Protein AF-A0A3C0R8X8-F1 (afdb_monomer)

Solvent-accessible surface area (backbone atoms only — not comparable to full-atom values): 3631 Å² total; per-residue (Å²): 115,66,46,79,73,59,37,66,70,49,43,50,49,50,52,52,52,55,54,58,71,67,46,94,64,85,65,80,61,44,82,39,71,30,89,74,80,77,86,54,86,100,37,54,73,46,65,32,73,68,30,83,83,71,65,131

Foldseek 3Di:
DVCVVQPPVVVVQVVVLVVQVPDPDNDQEAEAEDDDHDDHPPHHYDYDDPVVVVPD

pLDDT: mean 86.66, std 9.29, range [48.75, 93.75]

Radius of gyration: 12.24 Å; Cα contacts (8 Å, |Δi|>4): 50; chains: 1; bounding box: 28×24×31 Å

Secondary structure (DSSP, 8-state):
-HHHHHHHHHHHHHHHHHHHHT-SS--S-EEEESS--PPBTTB-EEEETTGGGT--

Sequence (56 aa):
AEIDQINILQASYKAMHLAIAQLNTQPDLLLIDGNRFKPYPTIPHQCIIKGDGKFA

Mean predicted aligned error: 5.08 Å

Structure (mmCIF, N/CA/C/O backbone):
data_AF-A0A3C0R8X8-F1
#
_entry.id   AF-A0A3C0R8X8-F1
#
loop_
_atom_site.group_PDB
_atom_site.id
_atom_site.type_symbol
_atom_site.label_atom_id
_atom_site.label_alt_id
_atom_site.label_comp_id
_atom_site.label_asym_id
_atom_site.label_entity_id
_atom_site.label_seq_id
_atom_site.pdbx_PDB_ins_code
_atom_site.Cartn_x
_atom_site.Cartn_y
_atom_site.Cartn_z
_atom_site.occupancy
_atom_site.B_iso_or_equiv
_atom_site.auth_seq_id
_atom_site.auth_comp_id
_atom_site.auth_asym_id
_atom_site.auth_atom_id
_atom_site.pdbx_PDB_model_num
ATOM 1 N N . ALA A 1 1 ? 9.479 13.910 9.667 1.00 76.56 1 ALA A N 1
ATOM 2 C CA . ALA A 1 1 ? 8.944 13.767 11.034 1.00 76.56 1 ALA A CA 1
ATOM 3 C C . ALA A 1 1 ? 8.321 12.388 11.245 1.00 76.56 1 ALA A C 1
ATOM 5 O O . ALA A 1 1 ? 8.879 11.616 12.005 1.00 76.56 1 ALA A O 1
ATOM 6 N N . GLU A 1 2 ? 7.216 12.030 10.578 1.00 79.31 2 GLU A N 1
ATOM 7 C CA . GLU A 1 2 ? 6.564 10.727 10.816 1.00 79.31 2 GLU A CA 1
ATOM 8 C C . GLU A 1 2 ? 7.356 9.528 10.266 1.00 79.31 2 GLU A C 1
ATOM 10 O O . GLU A 1 2 ? 7.552 8.547 10.978 1.00 79.31 2 GLU A O 1
ATOM 15 N N . ILE A 1 3 ? 7.877 9.619 9.036 1.00 85.50 3 ILE A N 1
ATOM 16 C CA . ILE A 1 3 ? 8.729 8.575 8.430 1.00 85.50 3 ILE A CA 1
ATOM 17 C C . ILE A 1 3 ? 9.924 8.241 9.336 1.00 85.50 3 ILE A C 1
ATOM 19 O O . ILE A 1 3 ? 10.280 7.074 9.474 1.00 85.50 3 ILE A O 1
ATOM 23 N N . ASP A 1 4 ? 10.499 9.246 9.997 1.00 86.88 4 ASP A N 1
ATOM 24 C CA . ASP A 1 4 ? 11.649 9.082 10.892 1.00 86.88 4 ASP A CA 1
ATOM 25 C C . ASP A 1 4 ? 11.288 8.300 12.169 1.00 86.88 4 ASP A C 1
ATOM 27 O O . ASP A 1 4 ? 12.144 7.646 12.756 1.00 86.88 4 ASP A O 1
ATOM 31 N N . GLN A 1 5 ? 10.016 8.326 12.585 1.00 91.62 5 GLN A N 1
ATOM 32 C CA . GLN A 1 5 ? 9.523 7.632 13.780 1.00 91.62 5 GLN A CA 1
ATOM 33 C C . GLN A 1 5 ? 9.138 6.175 13.507 1.00 91.62 5 GLN A C 1
ATOM 35 O O . GLN A 1 5 ? 9.346 5.317 14.362 1.00 91.62 5 GLN A O 1
ATOM 40 N N . ILE A 1 6 ? 8.559 5.889 12.336 1.00 88.75 6 ILE A N 1
ATOM 41 C CA . ILE A 1 6 ? 8.012 4.558 12.016 1.00 88.75 6 ILE A CA 1
ATOM 42 C C . ILE A 1 6 ? 8.775 3.821 10.916 1.00 88.75 6 ILE A C 1
ATOM 44 O O . ILE A 1 6 ? 8.425 2.686 10.626 1.00 88.75 6 ILE A O 1
ATOM 48 N N . ASN A 1 7 ? 9.836 4.416 10.363 1.00 92.12 7 ASN A N 1
ATOM 49 C CA . ASN A 1 7 ? 10.561 4.014 9.155 1.00 92.12 7 ASN A CA 1
ATOM 50 C C . ASN A 1 7 ? 9.735 4.072 7.858 1.00 92.12 7 ASN A C 1
ATOM 52 O O . ASN A 1 7 ? 8.501 4.089 7.851 1.00 92.12 7 ASN A O 1
ATOM 56 N N . ILE A 1 8 ? 10.449 4.093 6.728 1.00 91.25 8 ILE A N 1
ATOM 57 C CA . ILE A 1 8 ? 9.845 4.267 5.403 1.00 91.25 8 ILE A CA 1
ATOM 58 C C . ILE A 1 8 ? 8.867 3.146 5.039 1.00 91.25 8 ILE A C 1
ATOM 60 O O . ILE A 1 8 ? 7.827 3.419 4.453 1.00 91.25 8 ILE A O 1
ATOM 64 N N . LEU A 1 9 ? 9.132 1.904 5.454 1.00 90.12 9 LEU A N 1
ATOM 65 C CA . LEU A 1 9 ? 8.270 0.766 5.139 1.00 90.12 9 LEU A CA 1
ATOM 66 C C . LEU A 1 9 ? 6.908 0.881 5.836 1.00 90.12 9 LEU A C 1
ATOM 68 O O . LEU A 1 9 ? 5.871 0.639 5.219 1.00 90.12 9 LEU A O 1
ATOM 72 N N . GLN A 1 10 ? 6.888 1.255 7.118 1.00 90.75 10 GLN A N 1
ATOM 73 C CA . GLN A 1 10 ? 5.621 1.431 7.833 1.00 90.75 10 GLN A CA 1
ATOM 74 C C . GLN A 1 10 ? 4.870 2.666 7.350 1.00 90.75 10 GLN A C 1
ATOM 76 O O . GLN A 1 10 ? 3.645 2.619 7.240 1.00 90.75 10 GLN A O 1
ATOM 81 N N . ALA A 1 11 ? 5.592 3.744 7.033 1.00 93.38 11 ALA A N 1
ATOM 82 C CA .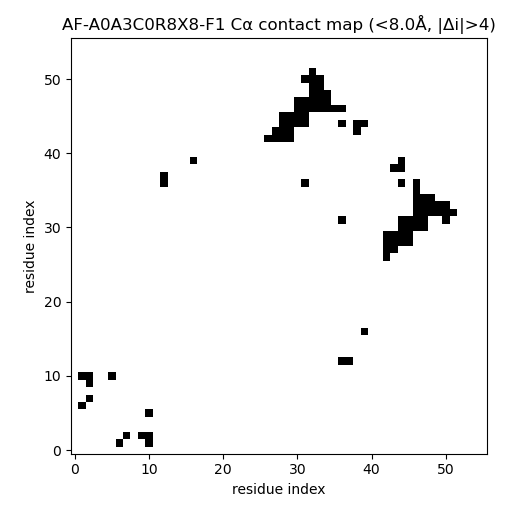 ALA A 1 11 ? 4.992 4.941 6.462 1.00 93.38 11 ALA A CA 1
ATOM 83 C C . ALA A 1 11 ? 4.299 4.639 5.125 1.00 93.38 11 ALA A C 1
ATOM 85 O O . ALA A 1 11 ? 3.167 5.076 4.925 1.00 93.38 11 ALA A O 1
ATOM 86 N N . SER A 1 12 ? 4.907 3.818 4.260 1.00 91.81 12 SER A N 1
ATOM 87 C CA . SER A 1 12 ? 4.280 3.361 3.014 1.00 91.81 12 SER A CA 1
ATOM 88 C C . SER A 1 12 ? 2.981 2.589 3.263 1.00 91.81 12 SER A C 1
ATOM 90 O O . SER A 1 12 ? 1.965 2.907 2.650 1.00 91.81 12 SER A O 1
ATOM 92 N N . TYR A 1 13 ? 2.963 1.628 4.197 1.00 92.25 13 TYR A N 1
ATOM 93 C CA . TYR A 1 13 ? 1.723 0.910 4.529 1.00 92.25 13 TYR A CA 1
ATOM 94 C C . TYR A 1 13 ? 0.645 1.828 5.093 1.00 92.25 13 TYR A C 1
ATOM 96 O O . TYR A 1 13 ? -0.518 1.712 4.710 1.00 92.25 13 TYR A O 1
ATOM 104 N N . LYS A 1 14 ? 1.026 2.761 5.970 1.00 92.31 14 LYS A N 1
ATOM 105 C CA . LYS A 1 14 ? 0.093 3.739 6.527 1.00 92.31 14 LYS A CA 1
ATOM 106 C C . LYS A 1 14 ? -0.521 4.601 5.424 1.00 92.31 14 LYS A C 1
ATOM 108 O O . LYS A 1 14 ? -1.734 4.776 5.404 1.00 92.31 14 LYS A O 1
ATOM 113 N N . ALA A 1 15 ? 0.292 5.085 4.487 1.00 92.69 15 ALA A N 1
ATOM 114 C CA . ALA A 1 15 ? -0.185 5.857 3.346 1.00 92.69 15 ALA A CA 1
ATOM 115 C C . ALA A 1 15 ? -1.157 5.047 2.469 1.00 92.69 15 ALA A C 1
ATOM 117 O O . ALA A 1 15 ? -2.222 5.550 2.121 1.00 92.69 15 ALA A O 1
ATOM 118 N N . MET A 1 16 ? -0.844 3.779 2.176 1.00 93.00 16 MET A N 1
ATOM 119 C CA . MET A 1 16 ? -1.737 2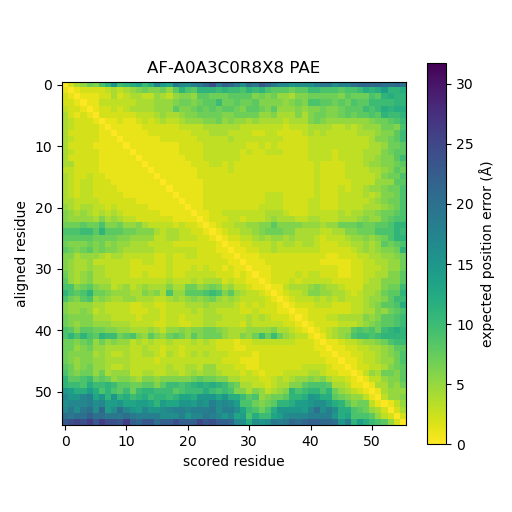.890 1.420 1.00 93.00 16 MET A CA 1
ATOM 120 C C . MET A 1 16 ? -3.073 2.663 2.142 1.00 93.00 16 MET A C 1
ATOM 122 O O . MET A 1 16 ? -4.128 2.754 1.522 1.00 93.00 16 MET A O 1
ATOM 126 N N . HIS A 1 17 ? -3.055 2.418 3.456 1.00 93.06 17 HIS A N 1
ATOM 127 C CA . HIS A 1 17 ? -4.276 2.262 4.258 1.00 93.06 17 HIS A CA 1
ATOM 128 C C . HIS A 1 17 ? -5.126 3.534 4.275 1.00 93.06 17 HIS A C 1
ATOM 130 O O . HIS A 1 17 ? -6.342 3.453 4.130 1.00 93.06 17 HIS A O 1
ATOM 136 N N . LEU A 1 18 ? -4.498 4.708 4.392 1.00 93.50 18 LEU A N 1
ATOM 137 C CA . LEU A 1 18 ? -5.194 5.995 4.315 1.00 93.50 18 LEU A CA 1
ATOM 138 C C . LEU A 1 18 ? -5.803 6.247 2.932 1.00 93.50 18 LEU A C 1
ATOM 140 O O . LEU A 1 18 ? -6.880 6.833 2.851 1.00 93.50 18 LEU A O 1
ATOM 144 N N . ALA A 1 19 ? -5.137 5.821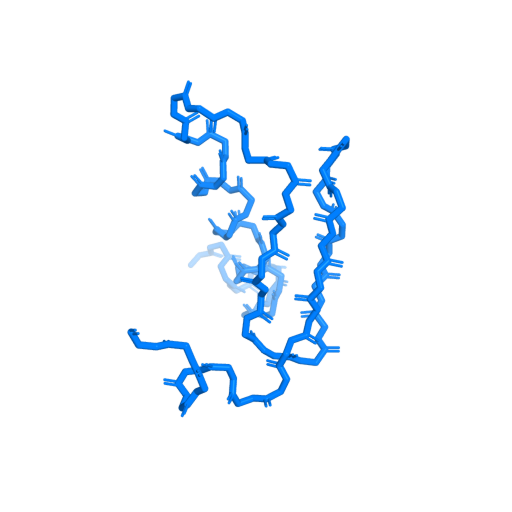 1.858 1.00 92.31 19 ALA A N 1
ATOM 145 C CA . ALA A 1 19 ? -5.672 5.929 0.504 1.00 92.31 19 ALA A CA 1
ATOM 146 C C . ALA A 1 19 ? -6.903 5.029 0.313 1.00 92.31 19 ALA A C 1
ATOM 148 O O . ALA A 1 19 ? -7.915 5.487 -0.208 1.00 92.31 19 ALA A O 1
ATOM 149 N N . ILE A 1 20 ? -6.855 3.786 0.807 1.00 90.88 20 ILE A N 1
ATOM 150 C CA . ILE A 1 20 ? -7.998 2.859 0.771 1.00 90.88 20 ILE A CA 1
ATOM 151 C C . ILE A 1 20 ? -9.180 3.421 1.571 1.00 90.88 20 ILE A C 1
ATOM 153 O O . ILE A 1 20 ? -10.309 3.381 1.095 1.00 90.88 20 ILE A O 1
ATOM 157 N N . ALA A 1 21 ? -8.931 3.991 2.754 1.00 91.38 21 ALA A N 1
ATOM 158 C CA . ALA A 1 21 ? -9.975 4.578 3.598 1.00 91.38 21 ALA A CA 1
ATOM 159 C C . ALA A 1 21 ? -10.692 5.783 2.959 1.00 91.38 21 ALA A C 1
ATOM 161 O O . ALA A 1 21 ? -11.800 6.119 3.365 1.00 91.38 21 ALA A O 1
ATOM 162 N N . GLN A 1 22 ? -10.062 6.437 1.979 1.00 93.75 22 GLN A N 1
ATOM 163 C CA . GLN A 1 22 ? -10.622 7.569 1.236 1.00 93.75 22 GLN A CA 1
ATOM 164 C C . GLN A 1 22 ? -11.393 7.142 -0.022 1.00 93.75 22 GLN A C 1
ATOM 166 O O . GLN A 1 22 ? -11.958 7.993 -0.710 1.00 93.75 22 GLN A O 1
ATOM 171 N N . LEU A 1 23 ? -11.434 5.846 -0.345 1.00 90.50 23 LEU A N 1
ATOM 172 C CA . LEU A 1 23 ? -12.265 5.350 -1.435 1.00 90.50 23 LEU A CA 1
ATOM 173 C C . LEU A 1 23 ? -13.740 5.386 -1.023 1.00 90.50 23 LEU A C 1
ATOM 175 O O . LEU A 1 23 ? -14.143 4.789 -0.030 1.00 90.50 23 LEU A O 1
ATOM 179 N N . ASN A 1 24 ? -14.566 6.038 -1.840 1.00 90.50 24 ASN A N 1
ATOM 180 C CA . ASN A 1 24 ? -16.021 6.063 -1.646 1.00 90.50 24 ASN A CA 1
ATOM 181 C C . ASN A 1 24 ? -16.677 4.693 -1.882 1.00 90.50 24 ASN A C 1
ATOM 183 O O . ASN A 1 24 ? -17.803 4.457 -1.456 1.00 90.50 24 ASN A O 1
ATOM 187 N N . THR A 1 25 ? -16.003 3.806 -2.614 1.00 88.62 25 THR A N 1
ATOM 188 C CA . THR A 1 25 ? -16.456 2.444 -2.902 1.00 88.62 25 THR A CA 1
ATOM 189 C C . THR A 1 25 ? -15.522 1.469 -2.215 1.00 88.62 25 THR A C 1
ATOM 191 O O . THR A 1 25 ? -14.305 1.608 -2.323 1.00 88.62 25 THR A O 1
ATOM 194 N N . GLN A 1 26 ? -16.085 0.477 -1.530 1.00 87.62 26 GLN A N 1
ATOM 195 C CA . GLN A 1 26 ? -15.296 -0.587 -0.931 1.00 87.62 26 GLN A CA 1
ATOM 196 C C . GLN A 1 26 ? -14.905 -1.597 -2.021 1.00 87.62 26 GLN A C 1
ATOM 198 O O . GLN A 1 26 ? -15.799 -2.203 -2.611 1.00 87.62 26 GLN A O 1
ATOM 203 N N . PRO A 1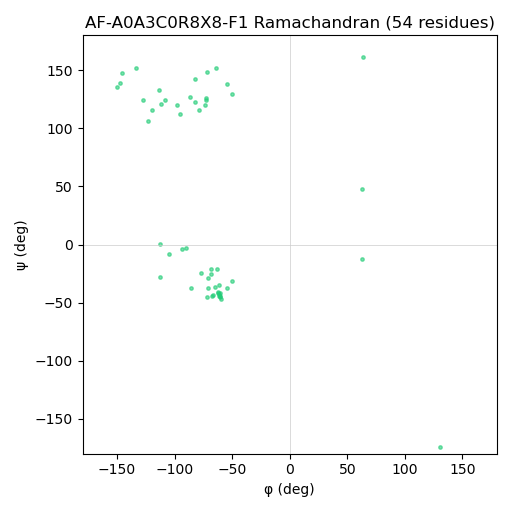 27 ? -13.608 -1.769 -2.330 1.00 89.62 27 PRO A N 1
ATO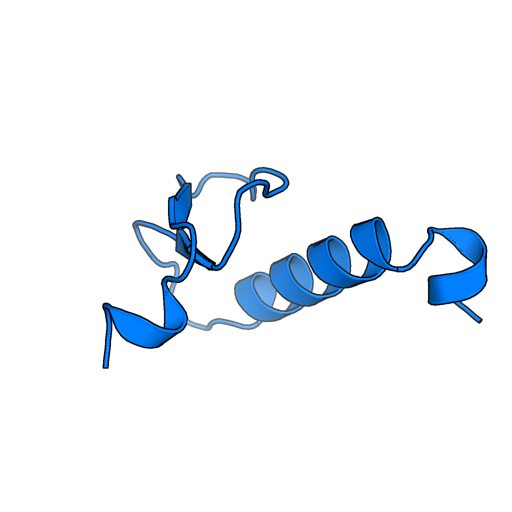M 204 C CA . PRO A 1 27 ? -13.180 -2.781 -3.286 1.00 89.62 27 PRO A CA 1
ATOM 205 C C . PRO A 1 27 ? -13.317 -4.187 -2.690 1.00 89.62 27 PRO A C 1
ATOM 207 O O . PRO A 1 27 ? -13.097 -4.380 -1.495 1.00 89.62 27 PRO A O 1
ATOM 210 N N . ASP A 1 28 ? -13.599 -5.177 -3.538 1.00 92.06 28 ASP A N 1
ATOM 211 C CA . ASP A 1 28 ? -13.658 -6.592 -3.137 1.00 92.06 28 ASP A CA 1
ATOM 212 C C . ASP A 1 28 ? -12.266 -7.218 -2.959 1.00 92.06 28 ASP A C 1
ATOM 214 O O . ASP A 1 28 ? -12.105 -8.198 -2.234 1.00 92.06 28 ASP A O 1
ATOM 218 N N . LEU A 1 29 ? -11.251 -6.665 -3.631 1.00 91.50 29 LEU A N 1
ATOM 219 C CA . LEU A 1 29 ? -9.872 -7.148 -3.602 1.00 91.50 29 LEU A CA 1
ATOM 220 C C . LEU A 1 29 ? -8.889 -5.992 -3.803 1.00 91.50 29 LEU A C 1
ATOM 222 O O . LEU A 1 29 ? -9.048 -5.175 -4.709 1.00 91.50 29 LEU A O 1
ATOM 226 N N . LEU A 1 30 ? -7.832 -5.961 -2.992 1.00 91.50 30 LEU A N 1
ATOM 227 C CA . LEU A 1 30 ? -6.722 -5.021 -3.143 1.00 91.50 30 LEU A CA 1
ATOM 228 C C . LEU A 1 30 ? -5.555 -5.682 -3.877 1.00 91.50 30 LEU A C 1
ATOM 230 O O . LEU A 1 30 ? -4.976 -6.653 -3.387 1.00 91.50 30 LEU A O 1
ATOM 234 N N . L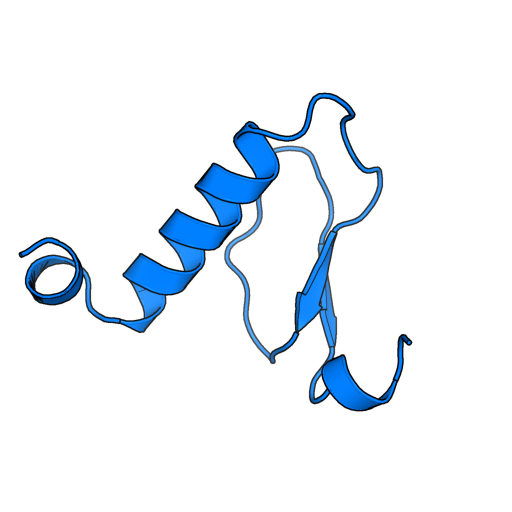EU A 1 31 ? -5.165 -5.129 -5.021 1.00 91.81 31 LEU A N 1
ATOM 235 C CA . LEU A 1 31 ? -3.954 -5.532 -5.732 1.00 91.81 31 LEU A CA 1
ATOM 236 C C . LEU A 1 31 ? -2.815 -4.596 -5.331 1.00 91.81 31 LEU A C 1
ATOM 238 O O . LEU A 1 31 ? -2.848 -3.406 -5.634 1.00 91.81 31 LEU A O 1
ATOM 242 N N . ILE A 1 32 ? -1.829 -5.128 -4.611 1.00 90.00 32 ILE A N 1
ATOM 243 C CA . ILE A 1 32 ? -0.711 -4.351 -4.077 1.00 90.00 32 ILE A CA 1
ATOM 244 C C . ILE A 1 32 ? 0.551 -4.700 -4.850 1.00 90.00 32 ILE A C 1
ATOM 246 O O . ILE A 1 32 ? 0.945 -5.866 -4.907 1.00 90.00 32 ILE A O 1
ATOM 250 N N . ASP A 1 33 ? 1.205 -3.689 -5.411 1.00 86.94 33 ASP A N 1
ATOM 251 C CA . ASP A 1 33 ? 2.517 -3.870 -6.018 1.00 86.94 33 ASP A CA 1
ATOM 252 C C . ASP A 1 33 ? 3.584 -4.057 -4.933 1.00 86.94 33 ASP A C 1
ATOM 254 O O . ASP A 1 33 ? 3.729 -3.251 -4.011 1.00 86.94 33 ASP A O 1
ATOM 258 N N . GLY A 1 34 ? 4.310 -5.165 -5.026 1.00 86.00 34 GLY A N 1
ATOM 259 C CA . GLY A 1 34 ? 5.332 -5.554 -4.069 1.00 86.00 34 GLY A CA 1
ATOM 260 C C . GLY A 1 34 ? 5.191 -6.995 -3.593 1.00 86.00 34 GLY A C 1
ATOM 261 O O . GLY A 1 34 ? 4.391 -7.790 -4.082 1.00 86.00 34 GLY A O 1
ATOM 262 N N . ASN A 1 35 ? 6.029 -7.357 -2.626 1.00 86.00 35 ASN A N 1
ATOM 263 C CA . ASN A 1 35 ? 6.071 -8.703 -2.051 1.00 86.00 35 ASN A CA 1
ATOM 264 C C . ASN A 1 35 ? 5.442 -8.790 -0.655 1.00 86.00 35 ASN A C 1
ATOM 266 O O . ASN A 1 35 ? 5.349 -9.884 -0.098 1.00 86.00 35 ASN A O 1
ATOM 270 N N . ARG A 1 36 ? 5.081 -7.651 -0.056 1.00 86.12 36 ARG A N 1
ATOM 271 C CA . ARG A 1 36 ? 4.582 -7.561 1.315 1.00 86.12 36 ARG A CA 1
ATOM 272 C C . ARG A 1 36 ? 3.577 -6.425 1.431 1.00 86.12 36 ARG A C 1
ATOM 274 O O . ARG A 1 36 ? 3.807 -5.335 0.917 1.00 86.12 36 ARG A O 1
ATOM 281 N N . PHE A 1 37 ? 2.505 -6.687 2.166 1.00 90.62 37 PHE A N 1
ATOM 282 C CA . PHE A 1 37 ? 1.498 -5.705 2.532 1.00 90.62 37 PHE A CA 1
ATOM 283 C C . PHE A 1 37 ? 0.962 -6.011 3.926 1.00 90.62 37 PHE A C 1
ATOM 285 O O . PHE A 1 37 ? 0.899 -7.172 4.338 1.00 90.62 37 PHE A O 1
ATOM 292 N N . LYS A 1 38 ? 0.592 -4.969 4.674 1.00 90.50 38 LYS A N 1
ATO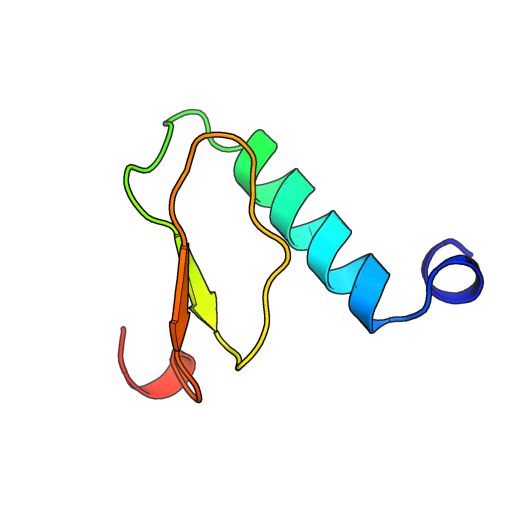M 293 C CA . LYS A 1 38 ? -0.149 -5.147 5.923 1.00 90.50 38 LYS A CA 1
ATOM 294 C C . LYS A 1 38 ? -1.631 -5.315 5.591 1.00 90.50 38 LYS A C 1
ATOM 296 O O . LYS A 1 38 ? -2.177 -4.393 4.991 1.00 90.50 38 LYS A O 1
ATOM 301 N N . PRO A 1 39 ? -2.284 -6.421 5.997 1.00 90.44 39 PRO A N 1
ATOM 302 C CA . PRO A 1 39 ? -3.698 -6.635 5.714 1.00 90.44 39 PRO A CA 1
ATOM 303 C C . PRO A 1 39 ? -4.537 -5.415 6.100 1.00 90.44 39 PRO A C 1
ATOM 305 O O . PRO A 1 39 ? -4.399 -4.894 7.209 1.00 90.44 39 PRO A O 1
ATOM 308 N N . TYR A 1 40 ? -5.381 -4.955 5.177 1.00 89.50 40 TYR A N 1
ATOM 309 C CA . TYR A 1 40 ? -6.399 -3.958 5.486 1.00 89.50 40 TYR A CA 1
ATOM 310 C C . TYR A 1 40 ? -7.609 -4.677 6.102 1.00 89.50 40 TYR A C 1
ATOM 312 O O . TYR A 1 40 ? -7.907 -5.802 5.687 1.00 89.50 40 TYR A O 1
ATOM 320 N N . PRO A 1 41 ? -8.296 -4.097 7.101 1.00 85.31 41 PRO A N 1
ATOM 321 C CA . PRO A 1 4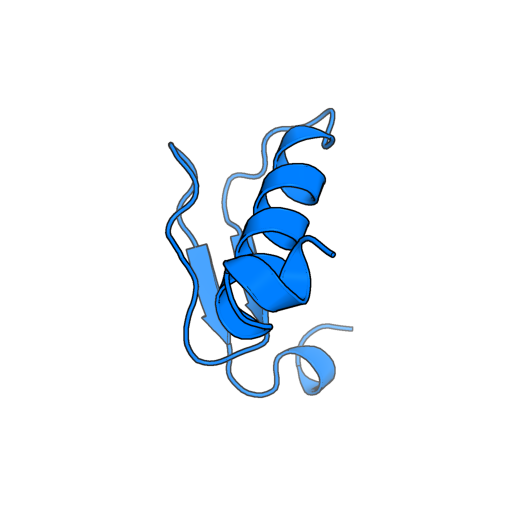1 ? -9.470 -4.729 7.686 1.00 85.31 41 PRO A CA 1
ATOM 322 C C . PRO A 1 41 ? -10.501 -5.071 6.610 1.00 85.31 41 PRO A C 1
ATOM 324 O O . PRO A 1 41 ? -10.724 -4.273 5.708 1.00 85.31 41 PRO A O 1
ATOM 327 N N . THR A 1 42 ? -11.101 -6.258 6.728 1.00 84.19 42 THR A N 1
ATOM 328 C CA . THR A 1 42 ? -12.241 -6.763 5.935 1.00 84.19 42 THR A CA 1
ATOM 329 C C . THR A 1 42 ? -12.043 -6.951 4.428 1.00 84.19 42 THR A C 1
ATOM 331 O O . THR A 1 42 ? -12.856 -7.649 3.828 1.00 84.19 42 THR A O 1
ATOM 334 N N . ILE A 1 43 ? -10.968 -6.436 3.826 1.00 90.25 43 ILE A N 1
ATOM 335 C CA . ILE A 1 43 ? -10.717 -6.545 2.384 1.00 90.25 43 ILE A CA 1
ATOM 336 C C . ILE A 1 43 ? -9.512 -7.464 2.130 1.00 90.25 43 ILE A C 1
ATOM 338 O O . ILE A 1 43 ? -8.409 -7.180 2.619 1.00 90.25 43 ILE A O 1
ATOM 342 N N . PRO A 1 44 ? -9.673 -8.568 1.377 1.00 92.56 44 PRO A N 1
ATOM 343 C CA . PRO A 1 44 ? -8.544 -9.405 0.997 1.00 92.56 44 PRO A CA 1
ATOM 344 C C . PRO A 1 44 ? -7.578 -8.620 0.103 1.00 92.56 44 PRO A C 1
ATOM 346 O O . PRO A 1 44 ? -7.960 -7.699 -0.620 1.00 92.56 44 PRO A O 1
ATOM 349 N N . HIS A 1 45 ? -6.302 -8.992 0.139 1.00 92.25 45 HIS A N 1
ATOM 350 C CA . HIS A 1 45 ? -5.282 -8.371 -0.696 1.00 92.25 45 HIS A CA 1
ATOM 351 C C . HIS A 1 45 ? -4.401 -9.427 -1.348 1.00 92.25 45 HIS A C 1
ATOM 353 O O . HIS A 1 45 ? -4.176 -10.503 -0.793 1.00 92.25 45 HIS A O 1
ATOM 359 N N . GLN A 1 46 ? -3.859 -9.085 -2.508 1.00 92.25 46 GLN A N 1
ATOM 360 C CA . GLN A 1 46 ? -2.899 -9.894 -3.232 1.00 92.25 46 GLN A CA 1
ATOM 361 C C . GLN A 1 46 ? -1.677 -9.042 -3.557 1.00 92.25 46 GLN A C 1
ATOM 363 O O . GLN A 1 46 ? -1.787 -7.979 -4.164 1.00 92.25 46 GLN A O 1
ATOM 368 N N . CYS A 1 47 ? -0.507 -9.519 -3.136 1.00 90.62 47 CYS A N 1
ATOM 369 C CA . CYS A 1 47 ? 0.764 -8.882 -3.459 1.00 90.62 47 CYS A CA 1
ATOM 370 C C . CYS A 1 47 ? 1.265 -9.410 -4.806 1.00 90.62 47 CYS A C 1
ATOM 372 O O . CYS A 1 47 ? 1.364 -10.625 -5.001 1.00 90.62 47 CYS A O 1
ATOM 374 N N . ILE A 1 48 ? 1.584 -8.509 -5.729 1.00 88.19 48 ILE A N 1
ATOM 375 C CA . ILE A 1 48 ? 2.099 -8.836 -7.054 1.00 88.19 48 ILE A CA 1
ATOM 376 C C . ILE A 1 48 ? 3.480 -8.206 -7.179 1.00 88.19 48 ILE A C 1
ATOM 378 O O . ILE A 1 48 ? 3.627 -6.991 -7.173 1.00 88.19 48 ILE A O 1
ATOM 382 N N . ILE A 1 49 ? 4.509 -9.039 -7.316 1.00 85.19 49 ILE A N 1
ATOM 383 C CA . ILE A 1 49 ? 5.876 -8.560 -7.538 1.00 85.19 49 ILE A CA 1
ATOM 384 C C . ILE A 1 49 ? 5.974 -8.040 -8.978 1.00 85.19 49 ILE A C 1
ATOM 386 O O . ILE A 1 49 ? 5.781 -8.831 -9.909 1.00 85.19 49 ILE A O 1
ATOM 390 N N . LYS A 1 50 ? 6.317 -6.753 -9.146 1.00 81.31 50 LYS A N 1
ATOM 391 C CA . LYS A 1 50 ? 6.359 -6.047 -10.443 1.00 81.31 50 LYS A CA 1
ATOM 392 C C . LYS A 1 50 ? 4.974 -5.970 -11.100 1.00 81.31 50 LYS A C 1
ATOM 394 O O . LYS A 1 50 ? 4.792 -6.384 -12.249 1.00 81.31 50 L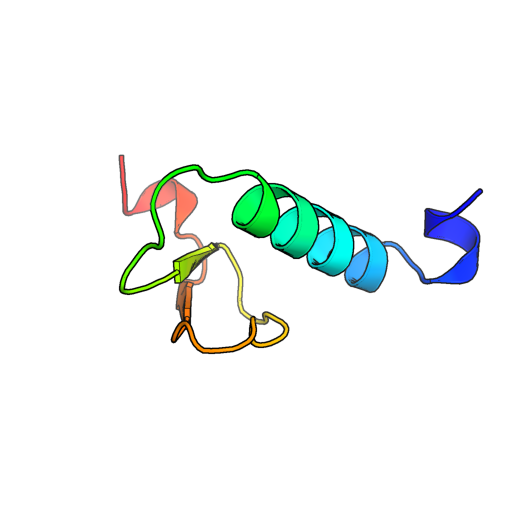YS A O 1
ATOM 399 N N . GLY A 1 51 ? 3.970 -5.575 -10.318 1.00 72.19 51 GLY A N 1
ATOM 400 C CA . GLY A 1 51 ? 2.589 -5.416 -10.780 1.00 72.19 51 GLY A CA 1
ATOM 401 C C . GLY A 1 51 ? 2.408 -4.218 -11.711 1.00 72.19 51 GLY A C 1
ATOM 402 O O . GLY A 1 51 ? 1.592 -4.285 -12.629 1.00 72.19 51 GLY A O 1
ATOM 403 N N . ASP A 1 52 ? 3.236 -3.192 -11.525 1.00 71.06 52 ASP A N 1
ATOM 404 C CA . ASP A 1 52 ? 3.384 -2.012 -12.382 1.00 71.06 52 ASP A CA 1
ATOM 405 C C . ASP A 1 52 ? 3.578 -2.345 -13.873 1.00 71.06 52 ASP A C 1
ATOM 407 O O . ASP A 1 52 ? 3.107 -1.614 -14.739 1.00 71.06 52 ASP A O 1
ATOM 411 N N . GLY A 1 53 ? 4.215 -3.477 -14.185 1.00 66.62 53 GLY A N 1
ATOM 412 C CA . GLY A 1 53 ? 4.391 -3.962 -15.558 1.00 66.62 53 GLY A CA 1
ATOM 413 C C . GLY A 1 53 ? 3.325 -4.942 -16.068 1.00 66.62 53 GLY A C 1
ATOM 414 O O . GLY A 1 53 ? 3.418 -5.373 -17.216 1.00 66.62 53 GLY A O 1
ATOM 415 N N . LYS A 1 54 ? 2.359 -5.362 -15.238 1.00 60.44 54 LYS A N 1
ATOM 416 C CA . LYS A 1 54 ? 1.392 -6.434 -15.571 1.00 60.44 54 LYS A CA 1
ATOM 417 C C . LYS A 1 54 ? -0.050 -5.971 -15.718 1.00 60.44 54 LYS A C 1
ATOM 419 O O . LYS A 1 54 ? -0.803 -6.620 -16.438 1.00 60.44 54 LYS A O 1
ATOM 424 N N . PHE A 1 55 ? -0.434 -4.901 -15.035 1.00 58.59 55 PHE A N 1
ATOM 425 C CA . PHE A 1 55 ? -1.785 -4.357 -15.089 1.00 58.59 55 PHE A CA 1
ATOM 426 C C . PHE A 1 55 ? -1.679 -2.894 -15.525 1.00 58.59 55 PHE A C 1
ATOM 428 O O . PHE A 1 55 ? -1.198 -2.062 -14.760 1.00 58.59 55 PHE A O 1
ATOM 435 N N . ALA A 1 56 ? -2.064 -2.629 -16.777 1.00 48.75 56 ALA A N 1
ATOM 436 C CA . ALA A 1 56 ? -2.115 -1.311 -17.408 1.00 48.75 56 ALA A CA 1
ATOM 437 C C . ALA A 1 56 ? -3.541 -1.027 -17.888 1.00 48.75 56 ALA A C 1
ATOM 439 O O . ALA A 1 56 ? -4.195 -1.996 -18.345 1.00 48.75 56 ALA A O 1
#